Protein AF-A0A955W7I8-F1 (afdb_monomer_lite)

Sequence (109 aa):
MDITTRTALTSALTTHVASIAAVLRSQILNDAGPRAAAEQLHADENVGEDFEVWTDLLSRRAAVLWVLKSVYVRVLEDRGLLSPKRIVGGSSSQLFASLAPDLGETAYL

Structure (mmCIF, N/CA/C/O backbone):
data_AF-A0A955W7I8-F1
#
_entry.id   AF-A0A955W7I8-F1
#
loop_
_atom_site.group_PDB
_atom_site.id
_atom_site.type_symbol
_atom_site.label_atom_id
_atom_site.label_alt_id
_atom_site.label_comp_id
_atom_site.label_asym_id
_atom_site.label_entity_id
_atom_site.label_seq_id
_atom_site.pdbx_PDB_ins_code
_atom_site.Cartn_x
_atom_site.Cartn_y
_atom_site.Cartn_z
_atom_site.occupancy
_atom_site.B_iso_or_equiv
_atom_site.auth_seq_id
_atom_site.auth_comp_id
_atom_site.auth_asym_id
_atom_site.auth_atom_id
_atom_site.pdbx_PDB_model_num
ATOM 1 N N . MET A 1 1 ? -18.984 -13.149 13.763 1.00 72.62 1 MET A N 1
ATOM 2 C CA . MET A 1 1 ? -19.122 -12.686 12.367 1.00 72.62 1 MET A CA 1
ATOM 3 C C . MET A 1 1 ? -19.605 -13.862 11.542 1.00 72.62 1 MET A C 1
ATOM 5 O O . M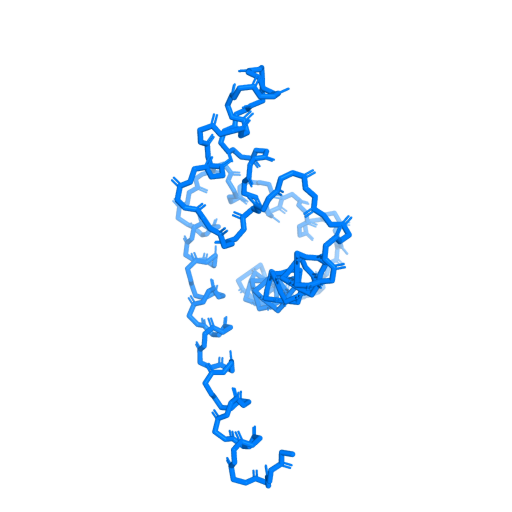ET A 1 1 ? -18.976 -14.912 11.617 1.00 72.62 1 MET A O 1
ATOM 9 N N . ASP A 1 2 ? -20.729 -13.724 10.844 1.00 91.75 2 ASP A N 1
ATOM 10 C CA . ASP A 1 2 ? -21.266 -14.782 9.984 1.00 91.75 2 ASP A CA 1
ATOM 11 C C . ASP A 1 2 ? -20.480 -14.903 8.660 1.00 91.75 2 ASP A C 1
ATOM 13 O O . ASP A 1 2 ? -19.639 -14.060 8.325 1.00 91.75 2 ASP A O 1
ATOM 17 N N . ILE A 1 3 ? -20.736 -15.980 7.914 1.00 93.06 3 ILE A N 1
ATOM 18 C CA . ILE A 1 3 ? -20.002 -16.298 6.686 1.00 93.06 3 ILE A CA 1
ATOM 19 C C . ILE A 1 3 ? -20.252 -15.290 5.562 1.00 93.06 3 ILE A C 1
ATOM 21 O O . ILE A 1 3 ? -19.323 -14.977 4.822 1.00 93.06 3 ILE A O 1
ATOM 25 N N . THR A 1 4 ? -21.464 -14.747 5.468 1.00 93.44 4 THR A N 1
ATOM 26 C CA . THR A 1 4 ? -21.872 -13.788 4.438 1.00 93.44 4 THR A CA 1
ATOM 27 C C . THR A 1 4 ? -21.141 -12.470 4.634 1.00 93.44 4 THR A C 1
ATOM 29 O O . THR A 1 4 ? -20.522 -11.961 3.701 1.00 93.44 4 THR A O 1
ATOM 32 N N . THR A 1 5 ? -21.115 -11.971 5.871 1.00 87.06 5 THR A N 1
ATOM 33 C CA . THR A 1 5 ? -20.370 -10.765 6.247 1.00 87.06 5 THR A CA 1
ATOM 34 C C . THR A 1 5 ? -18.876 -10.934 5.970 1.00 87.06 5 THR A C 1
ATOM 36 O O . THR A 1 5 ? -18.247 -10.058 5.380 1.00 87.06 5 THR A O 1
ATOM 39 N N . ARG A 1 6 ? -18.295 -12.089 6.322 1.00 85.12 6 ARG A N 1
ATOM 40 C CA . ARG A 1 6 ? -16.881 -12.383 6.038 1.00 85.12 6 ARG A CA 1
ATOM 41 C C . ARG A 1 6 ? -16.581 -12.383 4.536 1.00 85.12 6 ARG A C 1
ATOM 43 O O . ARG A 1 6 ? -15.583 -11.798 4.116 1.00 85.12 6 ARG A O 1
ATOM 50 N N . THR A 1 7 ? -17.420 -13.030 3.731 1.00 92.31 7 THR A N 1
ATOM 51 C CA . THR A 1 7 ? -17.255 -13.081 2.270 1.00 92.31 7 THR A CA 1
ATOM 52 C C . THR A 1 7 ? -17.379 -11.691 1.649 1.00 92.31 7 THR A C 1
ATOM 54 O O . THR A 1 7 ? -16.546 -11.311 0.830 1.00 92.31 7 THR A O 1
ATOM 57 N N . ALA A 1 8 ? -18.352 -10.888 2.085 1.00 90.81 8 ALA A N 1
ATOM 58 C CA . ALA A 1 8 ? -18.514 -9.517 1.607 1.00 90.81 8 ALA A CA 1
ATOM 59 C C . ALA A 1 8 ? -17.284 -8.649 1.926 1.00 90.81 8 ALA A C 1
ATOM 61 O O . ALA A 1 8 ? -16.749 -7.983 1.041 1.00 90.81 8 ALA A O 1
ATOM 62 N N . LEU A 1 9 ? -16.786 -8.708 3.167 1.00 85.19 9 LEU A N 1
ATOM 63 C CA . LEU A 1 9 ? -15.607 -7.947 3.591 1.00 85.19 9 LEU A CA 1
ATOM 64 C C . LEU A 1 9 ? -14.341 -8.364 2.840 1.00 85.19 9 LEU A C 1
ATOM 66 O O . LEU A 1 9 ? -13.578 -7.509 2.400 1.00 85.19 9 LEU A O 1
ATOM 70 N N . THR A 1 10 ? -14.118 -9.667 2.669 1.00 88.12 10 THR A N 1
ATOM 71 C CA . THR A 1 10 ? -12.948 -10.167 1.929 1.00 88.12 10 THR A CA 1
ATOM 72 C C . THR A 1 10 ? -13.010 -9.788 0.452 1.00 88.12 10 THR A C 1
ATOM 74 O O . THR A 1 10 ? -12.009 -9.324 -0.084 1.00 88.12 10 THR A O 1
ATOM 77 N N . SER A 1 11 ? -14.184 -9.861 -0.182 1.00 91.56 11 SER A N 1
ATOM 78 C CA . SER A 1 11 ? -14.373 -9.410 -1.567 1.00 91.56 11 SER A CA 1
ATOM 79 C C . SER A 1 11 ? -14.131 -7.904 -1.737 1.00 91.56 11 SER A C 1
ATOM 81 O O . SER A 1 11 ? -13.486 -7.476 -2.700 1.00 91.56 11 SER A O 1
ATOM 83 N N . ALA A 1 12 ? -14.620 -7.084 -0.802 1.00 89.38 12 ALA A N 1
ATOM 84 C CA . ALA A 1 12 ? -14.361 -5.646 -0.807 1.00 89.38 12 ALA A CA 1
ATOM 85 C C . ALA A 1 12 ? -12.860 -5.358 -0.645 1.00 89.38 12 ALA A C 1
ATOM 87 O O . ALA A 1 12 ? -12.291 -4.561 -1.391 1.00 89.38 12 ALA A O 1
ATOM 88 N N . LEU A 1 13 ? -12.189 -6.071 0.266 1.00 88.19 13 LEU A N 1
ATOM 89 C CA . LEU A 1 13 ? -10.752 -5.935 0.489 1.00 88.19 13 LEU A CA 1
ATOM 90 C C . LEU A 1 13 ? -9.936 -6.288 -0.758 1.00 88.19 13 LEU A C 1
ATOM 92 O O . LEU A 1 13 ? -9.028 -5.543 -1.120 1.00 88.19 13 LEU A O 1
ATOM 96 N N . THR A 1 14 ? -10.284 -7.378 -1.449 1.00 93.06 14 THR A N 1
ATOM 97 C CA . THR A 1 14 ? -9.655 -7.760 -2.722 1.00 93.06 14 THR A CA 1
ATOM 98 C C . THR A 1 14 ? -9.766 -6.643 -3.757 1.00 93.06 14 THR A C 1
ATOM 100 O O . THR A 1 14 ? -8.785 -6.334 -4.433 1.00 93.06 14 THR A O 1
ATOM 103 N N . THR A 1 15 ? -10.930 -5.998 -3.844 1.00 93.94 15 THR A N 1
ATOM 104 C CA . THR A 1 15 ? -11.161 -4.881 -4.772 1.00 93.94 15 THR A CA 1
ATOM 105 C C . THR A 1 15 ? -10.273 -3.681 -4.435 1.00 93.94 15 THR A C 1
ATOM 107 O O . THR A 1 15 ? -9.633 -3.116 -5.321 1.00 93.94 15 THR A O 1
ATOM 110 N N . HIS A 1 16 ? -10.163 -3.320 -3.153 1.00 91.81 16 HIS A N 1
ATOM 111 C CA . HIS A 1 16 ? -9.287 -2.230 -2.720 1.00 91.81 16 HIS A CA 1
ATOM 112 C C . HIS A 1 16 ? -7.808 -2.524 -2.980 1.00 91.81 16 HIS A C 1
ATOM 114 O O . HIS A 1 16 ? -7.103 -1.663 -3.500 1.00 91.81 16 HIS A O 1
ATOM 120 N N . VAL A 1 17 ? -7.345 -3.742 -2.683 1.00 95.25 17 VAL A N 1
ATOM 121 C CA . VAL A 1 17 ? -5.964 -4.162 -2.969 1.00 95.25 17 VAL A CA 1
ATOM 122 C C . VAL A 1 17 ? -5.665 -4.053 -4.463 1.00 95.25 17 VAL A C 1
ATOM 124 O O . VAL A 1 17 ? -4.630 -3.503 -4.830 1.00 95.25 17 VAL A O 1
ATOM 127 N N . ALA A 1 18 ? -6.573 -4.518 -5.326 1.00 96.56 18 ALA A N 1
ATOM 128 C CA . ALA A 1 18 ? -6.403 -4.414 -6.774 1.00 96.56 18 ALA A CA 1
ATOM 129 C C . ALA A 1 18 ? -6.321 -2.951 -7.239 1.00 96.56 18 ALA A C 1
ATOM 131 O O . ALA A 1 18 ? -5.446 -2.605 -8.030 1.00 96.56 18 ALA A O 1
ATOM 132 N N . SER A 1 19 ? -7.182 -2.079 -6.705 1.00 96.62 19 SER A N 1
ATOM 133 C CA . SER A 1 19 ? -7.162 -0.648 -7.023 1.00 96.62 19 SER A CA 1
ATOM 134 C C . SER A 1 19 ? -5.859 0.027 -6.589 1.00 96.62 19 SER A C 1
ATOM 136 O O . SER A 1 19 ? -5.292 0.797 -7.358 1.00 96.62 19 SER A O 1
ATOM 138 N N . ILE A 1 20 ? -5.372 -0.253 -5.376 1.00 95.94 20 ILE A N 1
ATOM 139 C CA . ILE A 1 20 ? -4.113 0.313 -4.869 1.00 95.94 20 ILE A CA 1
ATOM 140 C C . ILE A 1 20 ? -2.940 -0.190 -5.712 1.00 95.94 20 ILE A C 1
ATOM 142 O O . ILE A 1 20 ? -2.100 0.604 -6.124 1.00 95.94 20 ILE A O 1
ATOM 146 N N . ALA A 1 21 ? -2.905 -1.488 -6.028 1.00 97.69 21 ALA A N 1
ATOM 147 C CA . ALA A 1 21 ? -1.859 -2.069 -6.863 1.00 97.69 21 ALA A CA 1
ATOM 148 C C . ALA A 1 21 ? -1.813 -1.420 -8.255 1.00 97.69 21 ALA A C 1
ATOM 150 O O . ALA A 1 21 ? -0.730 -1.118 -8.747 1.00 97.69 21 ALA A O 1
ATOM 151 N N . ALA A 1 22 ? -2.970 -1.157 -8.869 1.00 97.44 22 ALA A N 1
ATOM 152 C CA . ALA A 1 22 ? -3.041 -0.479 -10.162 1.00 97.44 22 ALA A CA 1
ATOM 153 C C . ALA A 1 22 ? -2.480 0.953 -10.101 1.00 97.44 22 ALA A C 1
ATOM 155 O O . ALA A 1 22 ? -1.728 1.353 -10.989 1.00 97.44 22 ALA A O 1
ATOM 156 N N . VAL A 1 23 ? -2.795 1.704 -9.039 1.00 96.75 23 VAL A N 1
ATOM 157 C CA . VAL A 1 23 ? -2.255 3.057 -8.823 1.00 96.75 23 VAL A CA 1
ATOM 158 C C . VAL A 1 23 ? -0.739 3.017 -8.637 1.00 96.75 23 VAL A C 1
ATOM 160 O O . VAL A 1 23 ? -0.030 3.740 -9.334 1.00 96.75 23 VAL A O 1
ATOM 163 N N . LEU A 1 24 ? -0.236 2.142 -7.761 1.00 95.50 24 LEU A N 1
ATOM 164 C CA . LEU A 1 24 ? 1.201 1.995 -7.509 1.00 95.50 24 LEU A CA 1
ATOM 165 C C . LEU A 1 24 ? 1.956 1.609 -8.783 1.00 95.50 24 LEU A C 1
ATOM 167 O O . LEU A 1 24 ? 2.962 2.228 -9.118 1.00 95.50 24 LEU A O 1
ATOM 171 N N . ARG A 1 25 ? 1.432 0.636 -9.537 1.00 96.94 25 ARG A N 1
ATOM 172 C CA . ARG A 1 25 ? 2.018 0.219 -10.812 1.00 96.94 25 ARG A CA 1
ATOM 173 C C . ARG A 1 25 ? 2.080 1.382 -11.796 1.00 96.94 25 ARG A C 1
ATOM 175 O O . ARG A 1 25 ? 3.106 1.589 -12.433 1.00 96.94 25 ARG A O 1
ATOM 182 N N . SER A 1 26 ? 0.995 2.144 -11.912 1.00 96.19 26 SER A N 1
ATOM 183 C CA . SER A 1 26 ? 0.942 3.319 -12.781 1.00 96.19 26 SER A CA 1
ATOM 184 C C . SER A 1 26 ? 1.985 4.367 -12.387 1.00 96.19 26 SER A C 1
ATOM 186 O O . SER A 1 26 ? 2.663 4.893 -13.261 1.00 96.19 26 SER A O 1
ATOM 188 N N . GLN A 1 27 ? 2.149 4.654 -11.094 1.00 94.19 27 GLN A N 1
ATOM 189 C CA . GLN A 1 27 ? 3.162 5.599 -10.611 1.00 94.19 27 GLN A CA 1
ATOM 190 C C . GLN A 1 27 ? 4.580 5.114 -10.931 1.00 94.19 27 GLN A C 1
ATOM 192 O O . GLN A 1 27 ? 5.371 5.862 -11.493 1.00 94.19 27 GLN A O 1
ATOM 197 N N . ILE A 1 28 ? 4.883 3.839 -10.666 1.00 95.00 28 ILE A N 1
ATOM 198 C CA . ILE A 1 28 ? 6.201 3.262 -10.967 1.00 95.00 28 ILE A CA 1
ATOM 199 C C . ILE A 1 28 ? 6.515 3.333 -12.464 1.00 95.00 28 ILE A C 1
ATOM 201 O O . ILE A 1 28 ? 7.641 3.635 -12.835 1.00 95.00 28 ILE A O 1
ATOM 205 N N . LEU A 1 29 ? 5.545 3.051 -13.336 1.00 94.38 29 LEU A N 1
ATOM 206 C CA . LEU A 1 29 ? 5.797 3.001 -14.777 1.00 94.38 29 LEU A CA 1
ATOM 207 C C . LEU A 1 29 ? 5.880 4.384 -15.432 1.00 94.38 29 LEU A C 1
ATOM 209 O O . LEU A 1 29 ? 6.604 4.525 -16.423 1.00 94.38 29 LEU A O 1
ATOM 213 N N . ASN A 1 30 ? 5.149 5.370 -14.906 1.00 93.38 30 ASN A N 1
ATOM 214 C CA . ASN A 1 30 ? 5.002 6.686 -15.529 1.00 93.38 30 ASN A CA 1
ATOM 215 C C . ASN A 1 30 ? 5.913 7.765 -14.920 1.00 93.3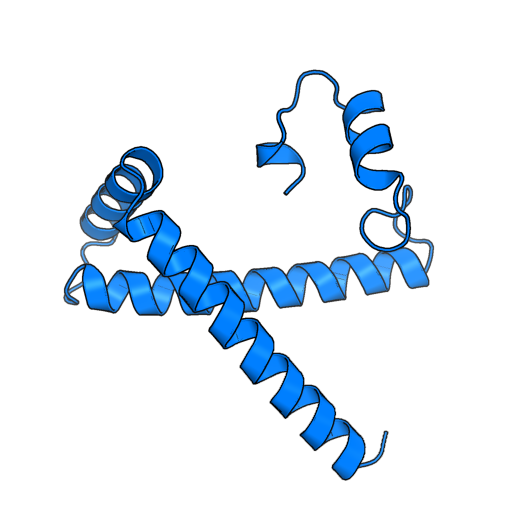8 30 ASN A C 1
ATOM 217 O O . ASN A 1 30 ? 6.248 8.721 -15.620 1.00 93.38 30 ASN A O 1
ATOM 221 N N . ASP A 1 31 ? 6.354 7.611 -13.668 1.00 92.69 31 ASP A N 1
ATOM 222 C CA . ASP A 1 31 ? 7.177 8.613 -12.986 1.00 92.69 31 ASP A CA 1
ATOM 223 C C . ASP A 1 31 ? 8.665 8.238 -13.034 1.00 92.69 31 ASP A C 1
ATOM 225 O O . ASP A 1 31 ? 9.076 7.171 -12.576 1.00 92.69 31 ASP A O 1
ATOM 229 N N . ALA A 1 32 ? 9.508 9.146 -13.538 1.00 84.62 32 ALA A N 1
ATOM 230 C CA . ALA A 1 32 ? 10.923 8.864 -13.808 1.00 84.62 32 ALA A CA 1
ATOM 231 C C . ALA A 1 32 ? 11.733 8.430 -12.567 1.00 84.62 32 ALA A C 1
ATOM 233 O O . ALA A 1 32 ? 12.596 7.562 -12.669 1.00 84.62 32 ALA A O 1
ATOM 234 N N . GLY A 1 33 ? 11.454 9.013 -11.396 1.00 92.81 33 GLY A N 1
ATOM 235 C CA . GLY A 1 33 ? 12.149 8.679 -10.146 1.00 92.81 33 GLY A CA 1
ATOM 236 C C . GLY A 1 33 ? 11.827 7.263 -9.648 1.00 92.81 33 GLY A C 1
ATOM 237 O O . GLY A 1 33 ? 12.735 6.432 -9.567 1.00 92.81 33 GLY A O 1
ATOM 238 N N . PRO A 1 34 ? 10.550 6.960 -9.345 1.00 92.00 34 PRO A N 1
ATOM 239 C CA . PRO A 1 34 ? 10.109 5.615 -8.976 1.00 92.00 34 PRO A CA 1
ATOM 240 C C . PRO A 1 34 ? 10.492 4.544 -9.999 1.00 92.00 34 PRO A C 1
ATOM 242 O O . PRO A 1 34 ? 10.902 3.454 -9.601 1.00 92.00 34 PRO A O 1
ATOM 245 N N . ARG A 1 35 ? 10.422 4.861 -11.298 1.00 94.25 35 ARG A N 1
ATOM 246 C CA . ARG A 1 35 ? 10.820 3.938 -12.362 1.00 94.25 35 ARG A CA 1
ATOM 247 C C . ARG A 1 35 ? 12.286 3.540 -12.266 1.00 94.25 35 ARG A C 1
ATOM 249 O O . ARG A 1 35 ? 12.582 2.353 -12.226 1.00 94.25 35 ARG A O 1
ATOM 256 N N . ALA A 1 36 ? 13.189 4.516 -12.189 1.00 94.62 36 ALA A N 1
ATOM 257 C CA . ALA A 1 36 ? 14.623 4.250 -12.124 1.00 94.62 36 ALA A CA 1
ATOM 258 C C . ALA A 1 36 ? 14.997 3.430 -10.876 1.00 94.62 36 ALA A C 1
ATOM 260 O O . ALA A 1 36 ? 15.797 2.501 -10.956 1.00 94.62 36 ALA A O 1
ATOM 261 N N . ALA A 1 37 ? 14.379 3.732 -9.728 1.00 94.31 37 ALA A N 1
ATOM 262 C CA . ALA A 1 37 ? 14.577 2.955 -8.505 1.00 94.31 37 ALA A CA 1
ATOM 263 C C . ALA A 1 37 ? 14.077 1.506 -8.648 1.00 94.31 37 ALA A C 1
ATOM 265 O O . ALA A 1 37 ? 14.731 0.578 -8.176 1.00 94.31 37 ALA A O 1
ATOM 266 N N . ALA A 1 38 ? 12.938 1.308 -9.314 1.00 94.06 38 ALA A N 1
ATOM 267 C CA . ALA A 1 38 ? 12.382 -0.012 -9.574 1.00 94.06 38 ALA A CA 1
ATOM 268 C C . ALA A 1 38 ? 13.234 -0.815 -10.572 1.00 94.06 38 ALA A C 1
ATOM 270 O O . ALA A 1 38 ? 13.455 -2.000 -10.347 1.00 94.06 38 ALA A O 1
ATOM 271 N N . GLU A 1 39 ? 13.733 -0.191 -11.643 1.00 95.25 39 GLU A N 1
ATOM 272 C CA . GLU A 1 39 ? 14.623 -0.829 -12.627 1.00 95.25 39 GLU A CA 1
ATOM 273 C C . GLU A 1 39 ? 15.948 -1.257 -11.982 1.00 95.25 39 GLU A C 1
ATOM 275 O O . GLU A 1 39 ? 16.411 -2.374 -12.213 1.00 95.25 39 GLU A O 1
ATOM 280 N N . GLN A 1 40 ? 16.521 -0.418 -11.111 1.00 95.38 40 GLN A N 1
ATOM 281 C CA . GLN A 1 40 ? 17.711 -0.786 -10.343 1.00 95.38 40 GLN A CA 1
ATOM 282 C C . GLN A 1 40 ? 17.433 -1.971 -9.414 1.00 95.38 40 GLN A C 1
ATOM 284 O O . GLN A 1 40 ? 18.194 -2.933 -9.408 1.00 95.38 40 GLN A O 1
ATOM 289 N N . LEU A 1 41 ? 16.327 -1.934 -8.665 1.00 95.19 41 LEU A N 1
ATOM 290 C CA . LEU A 1 41 ? 15.962 -3.027 -7.766 1.00 95.19 41 LEU A CA 1
ATOM 291 C C . LEU A 1 41 ? 15.717 -4.339 -8.528 1.00 95.19 41 LEU A C 1
ATOM 293 O O . LEU A 1 41 ? 16.156 -5.391 -8.080 1.00 95.19 41 LEU A O 1
ATOM 297 N N . HIS A 1 42 ? 15.055 -4.287 -9.686 1.00 96.12 42 HIS A N 1
ATOM 298 C CA . HIS A 1 42 ? 14.836 -5.454 -10.548 1.00 96.12 42 HIS A CA 1
ATOM 299 C C . HIS A 1 42 ? 16.158 -6.072 -11.019 1.00 96.12 42 HIS A C 1
ATOM 301 O O . HIS A 1 42 ? 16.323 -7.292 -10.950 1.00 96.12 42 HIS A O 1
ATOM 307 N N . ALA A 1 43 ? 17.117 -5.233 -11.426 1.00 94.62 43 ALA A N 1
ATOM 308 C CA . ALA A 1 43 ? 18.458 -5.675 -11.792 1.00 94.62 43 ALA A CA 1
ATOM 309 C C . ALA A 1 43 ? 19.212 -6.287 -10.596 1.00 94.62 43 ALA A C 1
ATOM 311 O O . ALA A 1 43 ? 19.850 -7.330 -10.748 1.00 94.62 43 ALA A O 1
ATOM 312 N N . ASP A 1 44 ? 19.103 -5.680 -9.411 1.00 95.50 44 ASP A N 1
ATOM 313 C CA . ASP A 1 44 ? 19.748 -6.152 -8.180 1.00 95.50 44 ASP A CA 1
ATOM 314 C C . ASP A 1 44 ? 19.177 -7.497 -7.703 1.00 95.50 44 ASP A C 1
ATOM 316 O O . ASP A 1 44 ? 19.922 -8.366 -7.245 1.00 95.50 44 ASP A O 1
ATOM 320 N N . GLU A 1 45 ? 17.860 -7.696 -7.823 1.00 92.44 45 GLU A N 1
ATOM 321 C CA . GLU A 1 45 ? 17.204 -8.963 -7.482 1.00 92.44 45 GLU A CA 1
ATOM 322 C C . GLU A 1 45 ? 17.538 -10.085 -8.482 1.00 92.44 45 GLU A C 1
ATOM 324 O O . GLU A 1 45 ? 17.364 -11.261 -8.152 1.00 92.44 45 GLU A O 1
ATOM 329 N N . ASN A 1 46 ? 18.047 -9.740 -9.676 1.00 89.06 46 ASN A N 1
ATOM 330 C CA . ASN A 1 46 ? 18.441 -10.663 -10.747 1.00 89.06 46 ASN A CA 1
ATOM 331 C C . ASN A 1 46 ? 17.378 -11.745 -11.013 1.00 89.06 46 ASN A C 1
ATOM 333 O O . ASN A 1 46 ? 17.660 -12.947 -11.092 1.00 89.06 46 ASN A O 1
ATOM 337 N N . VAL A 1 47 ? 16.126 -11.305 -11.088 1.00 85.62 47 VAL A N 1
ATOM 338 C CA . VAL A 1 47 ? 14.977 -12.175 -11.327 1.00 85.62 47 VAL A CA 1
ATOM 339 C C . VAL A 1 47 ? 14.861 -12.519 -12.811 1.00 85.62 47 VAL A C 1
ATOM 341 O O . VAL A 1 47 ? 15.210 -11.725 -13.682 1.00 85.62 47 VAL A O 1
ATOM 344 N N . GLY A 1 48 ? 14.366 -13.720 -13.114 1.00 90.00 48 GLY A N 1
ATOM 345 C CA . GLY A 1 48 ? 14.179 -14.172 -14.496 1.00 90.00 48 GLY A CA 1
ATOM 346 C C . GLY A 1 48 ? 12.933 -13.597 -15.178 1.00 90.00 48 GLY A C 1
ATOM 347 O O . GLY A 1 48 ? 12.749 -13.816 -16.372 1.00 90.00 48 GLY A O 1
ATOM 348 N N . GLU A 1 49 ? 12.056 -12.918 -14.434 1.00 94.00 49 GLU A N 1
ATOM 349 C C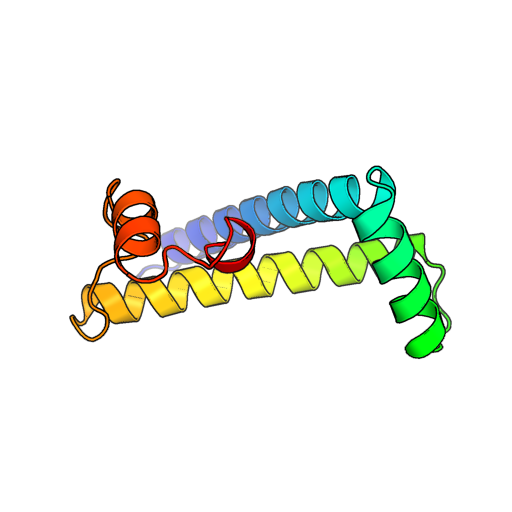A . GLU A 1 49 ? 10.861 -12.283 -14.984 1.00 94.00 49 GLU A CA 1
ATOM 350 C C . GLU A 1 49 ? 11.153 -10.918 -15.617 1.00 94.00 49 GLU A C 1
ATOM 352 O O . GLU A 1 49 ? 11.962 -10.136 -15.115 1.00 94.00 49 GLU A O 1
ATOM 357 N N . ASP A 1 50 ? 10.405 -10.589 -16.672 1.00 95.00 50 ASP A N 1
ATOM 358 C CA . ASP A 1 50 ? 10.434 -9.265 -17.291 1.00 95.00 50 ASP A CA 1
ATOM 359 C C . ASP A 1 50 ? 10.007 -8.169 -16.306 1.00 95.00 50 ASP A C 1
ATOM 361 O O . ASP A 1 50 ? 9.096 -8.355 -15.489 1.00 95.00 50 ASP A O 1
ATOM 365 N N . PHE A 1 51 ? 10.602 -6.983 -16.457 1.00 94.44 51 PHE A N 1
ATOM 366 C CA . PHE A 1 51 ? 10.369 -5.832 -15.583 1.00 94.44 51 PHE A CA 1
ATOM 367 C C . PHE A 1 51 ? 8.878 -5.509 -15.389 1.00 94.44 51 PHE A C 1
ATOM 369 O O . PHE A 1 51 ? 8.438 -5.250 -14.270 1.00 94.44 51 PHE A O 1
ATOM 376 N N . GLU A 1 52 ? 8.056 -5.570 -16.441 1.00 93.50 52 GLU A N 1
ATOM 377 C CA . GLU A 1 52 ? 6.623 -5.259 -16.330 1.00 93.50 52 GLU A CA 1
ATOM 378 C C . GLU A 1 52 ? 5.839 -6.286 -15.504 1.00 93.50 52 GLU A C 1
ATOM 380 O O . GLU A 1 52 ? 4.920 -5.915 -14.766 1.00 93.50 52 GLU A O 1
ATOM 385 N N . VAL A 1 53 ? 6.194 -7.569 -15.618 1.00 95.00 53 VAL A N 1
ATOM 386 C CA . VAL A 1 53 ? 5.573 -8.668 -14.863 1.00 95.00 53 VAL A CA 1
ATOM 387 C C . VAL A 1 53 ? 6.006 -8.594 -13.404 1.00 95.00 53 VAL A C 1
ATOM 389 O O . VAL A 1 53 ? 5.171 -8.668 -12.498 1.00 95.00 53 VAL A O 1
ATOM 392 N N . TRP A 1 54 ? 7.298 -8.369 -13.175 1.00 96.44 54 TRP A N 1
ATOM 393 C CA . TRP A 1 54 ? 7.847 -8.149 -11.845 1.00 96.44 54 TRP A CA 1
ATOM 394 C C . TRP A 1 54 ? 7.205 -6.934 -11.160 1.00 96.44 54 TRP A C 1
ATOM 396 O O . TRP A 1 54 ? 6.765 -7.031 -10.013 1.00 96.44 54 TRP A O 1
ATOM 406 N N . THR A 1 55 ? 7.028 -5.823 -11.880 1.00 96.44 55 THR A N 1
ATOM 407 C CA . THR A 1 55 ? 6.399 -4.605 -11.343 1.00 96.44 55 THR A CA 1
ATOM 408 C C . THR A 1 55 ? 4.929 -4.830 -10.977 1.00 96.44 55 THR A C 1
ATOM 410 O O . THR A 1 55 ? 4.446 -4.281 -9.982 1.00 96.44 55 THR A O 1
ATOM 413 N N . ASP A 1 56 ? 4.198 -5.665 -11.726 1.00 96.06 56 ASP A N 1
ATOM 414 C CA . ASP A 1 56 ? 2.837 -6.067 -11.349 1.00 96.06 56 ASP A CA 1
ATOM 415 C C . ASP A 1 56 ? 2.814 -6.791 -10.000 1.00 96.06 56 ASP A C 1
ATOM 417 O O . ASP A 1 56 ? 2.026 -6.461 -9.107 1.00 96.06 56 ASP A O 1
ATOM 421 N N . LEU A 1 57 ? 3.711 -7.764 -9.835 1.00 95.19 57 LEU A N 1
ATOM 422 C CA . LEU A 1 57 ? 3.812 -8.558 -8.619 1.00 95.19 57 LEU A CA 1
ATOM 423 C C . LEU A 1 57 ? 4.246 -7.703 -7.424 1.00 95.19 57 LEU A C 1
ATOM 425 O O . LEU A 1 57 ? 3.653 -7.812 -6.345 1.00 95.19 57 LEU A O 1
ATOM 429 N N . LEU A 1 58 ? 5.231 -6.826 -7.625 1.00 95.44 58 LEU A N 1
ATOM 430 C CA . LEU A 1 58 ? 5.687 -5.853 -6.636 1.00 95.44 58 LEU A CA 1
ATOM 431 C C . LEU A 1 58 ? 4.525 -4.976 -6.162 1.00 95.44 58 LEU A C 1
ATOM 433 O O . LEU A 1 58 ? 4.277 -4.872 -4.960 1.00 95.44 58 LEU A O 1
ATOM 437 N N . SER A 1 59 ? 3.760 -4.412 -7.098 1.00 97.25 59 SER A N 1
ATOM 438 C CA . SER A 1 59 ? 2.645 -3.509 -6.794 1.00 97.25 59 SER A CA 1
ATOM 439 C C . SER A 1 59 ? 1.536 -4.205 -6.001 1.00 97.25 59 SER A C 1
ATOM 441 O O . SER A 1 59 ? 1.006 -3.644 -5.042 1.00 97.25 59 SER A O 1
ATOM 443 N N . ARG A 1 60 ? 1.214 -5.463 -6.336 1.00 96.31 60 ARG A N 1
ATOM 444 C CA . ARG A 1 60 ? 0.242 -6.272 -5.577 1.00 96.31 60 ARG A CA 1
ATOM 445 C C . ARG A 1 60 ? 0.723 -6.567 -4.158 1.00 96.31 60 ARG A C 1
ATOM 447 O O . ARG A 1 60 ? -0.055 -6.439 -3.214 1.00 96.31 60 ARG A O 1
ATOM 454 N N . ARG A 1 61 ? 1.995 -6.943 -3.989 1.00 95.25 61 ARG A N 1
ATOM 455 C CA . ARG A 1 61 ? 2.595 -7.197 -2.667 1.00 95.25 61 ARG A CA 1
ATOM 456 C C . ARG A 1 61 ? 2.598 -5.930 -1.813 1.00 95.25 61 ARG A C 1
ATOM 458 O O . ARG A 1 61 ? 2.177 -5.979 -0.658 1.00 95.25 61 ARG A O 1
ATOM 465 N N . ALA A 1 62 ? 2.998 -4.800 -2.392 1.00 95.25 62 ALA A N 1
ATOM 466 C CA . ALA A 1 62 ? 2.981 -3.501 -1.730 1.00 95.25 62 ALA A CA 1
ATOM 467 C C . ALA A 1 62 ? 1.560 -3.099 -1.304 1.00 95.25 62 ALA A C 1
ATOM 469 O O . ALA A 1 62 ? 1.357 -2.712 -0.155 1.00 95.25 62 ALA A O 1
ATOM 470 N N . ALA A 1 63 ? 0.561 -3.280 -2.174 1.00 96.00 63 ALA A N 1
ATOM 471 C CA . ALA A 1 63 ? -0.837 -2.995 -1.858 1.00 96.00 63 ALA A CA 1
ATOM 472 C C . ALA A 1 63 ? -1.370 -3.846 -0.691 1.00 96.00 63 ALA A C 1
ATOM 474 O O . ALA A 1 63 ? -2.030 -3.323 0.209 1.00 96.00 63 ALA A O 1
ATOM 475 N N . VAL A 1 64 ? -1.055 -5.146 -0.662 1.00 94.50 64 VAL A N 1
ATOM 476 C CA . VAL A 1 64 ? -1.415 -6.024 0.465 1.00 94.50 64 VAL A CA 1
ATOM 477 C C . VAL A 1 64 ? -0.739 -5.559 1.753 1.00 94.50 64 VAL A C 1
ATOM 479 O O . VAL A 1 64 ? -1.402 -5.428 2.782 1.00 94.50 64 VAL A O 1
ATOM 482 N N . LEU A 1 65 ? 0.566 -5.281 1.710 1.00 93.69 65 LEU A N 1
ATOM 483 C CA . LEU A 1 65 ? 1.316 -4.814 2.877 1.00 93.69 65 LEU A CA 1
ATOM 484 C C . LEU A 1 65 ? 0.776 -3.489 3.414 1.00 93.69 65 LEU A C 1
ATOM 486 O O . LEU A 1 65 ? 0.671 -3.328 4.628 1.00 93.69 65 LEU A O 1
ATOM 490 N N . TRP A 1 66 ? 0.405 -2.569 2.527 1.00 91.62 66 TRP A N 1
ATOM 491 C CA . TRP A 1 66 ? -0.206 -1.299 2.892 1.00 91.62 66 TRP A CA 1
ATOM 492 C C . TRP A 1 66 ? -1.495 -1.508 3.688 1.00 91.62 66 TRP A C 1
ATOM 494 O O . TRP A 1 66 ? -1.611 -1.040 4.819 1.00 91.62 66 TRP A O 1
ATOM 504 N N . VAL A 1 67 ? -2.415 -2.315 3.154 1.00 89.56 67 VAL A N 1
ATOM 505 C CA . VAL A 1 67 ? -3.680 -2.656 3.817 1.00 89.56 67 VAL A CA 1
ATOM 506 C C . VAL A 1 67 ? -3.448 -3.317 5.178 1.00 89.56 67 VAL A C 1
ATOM 508 O O . VAL A 1 67 ? -4.078 -2.934 6.166 1.00 89.56 67 VAL A O 1
ATOM 511 N N . LEU A 1 68 ? -2.529 -4.284 5.263 1.00 89.88 68 LEU A N 1
ATOM 512 C CA . LEU A 1 68 ? -2.211 -4.961 6.524 1.00 89.88 68 LEU A CA 1
ATOM 513 C C . LEU A 1 68 ? -1.639 -3.992 7.564 1.00 89.88 68 LEU A C 1
ATOM 515 O O . LEU A 1 68 ? -2.040 -4.043 8.729 1.00 89.88 68 LEU A O 1
ATOM 519 N N . LYS A 1 69 ? -0.752 -3.078 7.153 1.00 90.50 69 LYS A N 1
ATOM 520 C CA . LYS A 1 69 ? -0.228 -2.022 8.029 1.00 90.50 69 LYS A CA 1
ATOM 521 C C . LYS A 1 69 ? -1.341 -1.093 8.507 1.00 90.50 69 LYS A C 1
ATOM 523 O O . LYS A 1 69 ? -1.389 -0.796 9.698 1.00 90.50 69 LYS A O 1
ATOM 528 N N . SER A 1 70 ? -2.265 -0.684 7.635 1.00 87.88 70 SER A N 1
ATOM 529 C CA . SER A 1 70 ? -3.401 0.159 8.028 1.00 87.88 70 SER A CA 1
ATOM 530 C C . SER A 1 70 ? -4.291 -0.528 9.066 1.00 87.88 70 SER A C 1
ATOM 532 O O . SER A 1 70 ? -4.641 0.083 10.074 1.00 87.88 70 SER A O 1
ATOM 534 N N . VAL A 1 71 ? -4.615 -1.813 8.868 1.00 86.75 71 VAL A N 1
ATOM 535 C CA . VAL A 1 71 ? -5.395 -2.598 9.842 1.00 86.75 71 VAL A CA 1
ATOM 536 C C . VAL A 1 71 ? -4.647 -2.710 11.170 1.00 86.75 71 VAL A C 1
ATOM 538 O O . VAL A 1 71 ? -5.244 -2.497 12.223 1.00 86.75 71 VAL A O 1
ATOM 541 N N . TYR A 1 72 ? -3.344 -2.995 11.134 1.00 87.44 72 TYR A N 1
ATOM 542 C CA . TYR A 1 72 ? -2.515 -3.079 12.334 1.00 87.44 72 TYR A CA 1
ATOM 543 C C . TYR A 1 72 ? -2.508 -1.764 13.124 1.00 87.44 72 TYR A C 1
ATOM 545 O O . TYR A 1 72 ? -2.825 -1.760 14.313 1.00 87.44 72 TYR A O 1
ATOM 553 N N . VAL A 1 73 ? -2.229 -0.638 12.460 1.00 87.81 73 VAL A N 1
ATOM 554 C CA . VAL A 1 73 ? -2.257 0.701 13.073 1.00 87.81 73 VAL A CA 1
ATOM 555 C C . VAL A 1 73 ? -3.632 0.993 13.670 1.00 87.81 73 VAL A C 1
ATOM 557 O O . VAL A 1 73 ? -3.718 1.451 14.808 1.00 87.81 73 VAL A O 1
ATOM 560 N N . ARG A 1 74 ? -4.713 0.654 12.960 1.00 85.06 74 ARG A N 1
ATOM 561 C CA . ARG A 1 74 ? -6.079 0.851 13.454 1.00 85.06 74 ARG A CA 1
ATOM 562 C C . ARG A 1 74 ? -6.361 0.055 14.727 1.00 85.06 74 ARG A C 1
ATOM 564 O O . ARG A 1 74 ? -6.948 0.594 15.661 1.00 85.06 74 ARG A O 1
ATOM 571 N N . VAL A 1 75 ? -5.903 -1.196 14.798 1.00 84.25 75 VAL A N 1
ATOM 572 C CA . VAL A 1 75 ? -6.022 -2.013 16.015 1.00 84.25 75 VAL A CA 1
ATOM 573 C C . VAL A 1 75 ? -5.277 -1.369 17.183 1.00 84.25 75 VAL A C 1
ATOM 575 O O . VAL A 1 75 ? -5.806 -1.345 18.293 1.00 84.25 75 VAL A O 1
ATOM 578 N N . LEU A 1 76 ? -4.078 -0.822 16.956 1.00 85.44 76 LEU A N 1
ATOM 579 C CA . LEU A 1 76 ? -3.338 -0.124 18.010 1.00 85.44 76 LEU A CA 1
ATOM 580 C C . LEU A 1 76 ? -4.085 1.120 18.508 1.00 85.44 76 LEU A C 1
ATOM 582 O O . LEU A 1 76 ? -4.161 1.339 19.716 1.00 85.44 76 LEU A O 1
ATOM 586 N N . GLU A 1 77 ? -4.674 1.904 17.604 1.00 86.50 77 GLU A N 1
ATOM 587 C CA . GLU A 1 77 ? -5.499 3.064 17.966 1.00 86.50 77 GLU A CA 1
ATOM 588 C C . GLU A 1 77 ? -6.735 2.672 18.779 1.00 86.50 77 GLU A C 1
ATOM 590 O O . GLU A 1 77 ? -7.040 3.312 19.784 1.00 86.50 77 GLU A O 1
ATOM 595 N N . ASP A 1 78 ? -7.446 1.620 18.363 1.00 80.62 78 ASP A N 1
ATOM 596 C CA . ASP A 1 78 ? -8.657 1.139 19.041 1.00 80.62 78 ASP A CA 1
ATOM 597 C C . ASP A 1 78 ? -8.373 0.576 20.428 1.00 80.62 78 ASP A C 1
ATOM 599 O O . ASP A 1 78 ? -9.217 0.639 21.321 1.00 80.62 78 ASP A O 1
ATOM 603 N N . ARG A 1 79 ? -7.164 0.055 20.628 1.00 84.25 79 ARG A N 1
ATOM 604 C CA . ARG A 1 79 ? -6.687 -0.426 21.925 1.00 84.25 79 ARG A CA 1
ATOM 605 C C . ARG A 1 79 ? -6.075 0.682 22.785 1.00 84.25 79 ARG A C 1
ATOM 607 O O . ARG A 1 79 ? -5.656 0.392 23.900 1.00 84.25 79 ARG A O 1
ATOM 614 N N . GLY A 1 80 ? -5.995 1.919 22.287 1.00 84.00 80 GLY A N 1
ATOM 615 C CA . GLY A 1 80 ? -5.337 3.029 22.983 1.00 84.00 80 GLY A CA 1
ATOM 616 C C . GLY A 1 80 ? -3.820 2.859 23.129 1.00 84.00 80 GLY A C 1
ATOM 617 O O . GLY A 1 80 ? -3.210 3.530 23.955 1.00 84.00 80 GLY A O 1
ATOM 618 N N . LEU A 1 81 ? -3.211 1.962 22.345 1.00 83.06 81 LEU A N 1
ATOM 619 C CA . LEU A 1 81 ? -1.775 1.656 22.371 1.00 83.06 81 LEU A CA 1
ATOM 620 C C . LEU A 1 81 ? -0.956 2.592 21.477 1.00 83.06 81 LEU A C 1
ATOM 622 O O . LEU A 1 81 ? 0.267 2.633 21.587 1.00 83.06 81 LEU A O 1
ATOM 626 N N . LEU A 1 82 ? -1.620 3.323 20.580 1.00 82.50 82 LEU A N 1
ATOM 627 C CA . LEU A 1 82 ? -0.999 4.314 19.715 1.00 82.50 82 LEU A CA 1
ATOM 628 C C . LEU A 1 82 ? -1.661 5.673 19.932 1.00 82.50 82 LEU A C 1
ATOM 630 O O . LEU A 1 82 ? -2.856 5.845 19.688 1.00 82.50 82 LEU A O 1
ATOM 634 N N . SER A 1 83 ? -0.850 6.636 20.366 1.00 79.12 83 SER A N 1
ATOM 635 C CA . SER A 1 83 ? -1.192 8.050 20.396 1.00 79.12 83 SER A CA 1
ATOM 636 C C . SER A 1 83 ? -0.020 8.845 19.814 1.00 79.12 83 SER A C 1
ATOM 638 O O . SER A 1 83 ? 1.127 8.580 20.177 1.00 79.12 83 SER A O 1
ATOM 640 N N . PRO A 1 84 ? -0.276 9.795 18.911 1.00 78.31 84 PRO A N 1
ATOM 641 C CA . PRO A 1 84 ? -1.603 10.186 18.446 1.00 78.31 84 PRO A CA 1
ATOM 642 C C . PRO A 1 84 ? -2.217 9.238 17.411 1.00 78.31 84 PRO A C 1
ATOM 644 O O . PRO A 1 84 ? -1.511 8.474 16.751 1.00 78.31 84 PRO A O 1
ATOM 647 N N . LYS A 1 85 ? -3.545 9.316 17.248 1.00 78.50 85 LYS A N 1
ATOM 648 C CA . LYS A 1 85 ? -4.260 8.592 16.187 1.00 78.50 85 LYS A CA 1
ATOM 649 C C . LYS A 1 85 ? -3.802 9.105 14.820 1.00 78.50 85 LYS A C 1
ATOM 651 O O . LYS A 1 85 ? -3.768 10.310 14.586 1.00 78.50 85 LYS A O 1
ATOM 656 N N . ARG A 1 86 ? -3.444 8.182 13.932 1.00 76.81 86 ARG A N 1
ATOM 657 C CA . ARG A 1 86 ? -2.952 8.437 12.575 1.00 76.81 86 ARG A CA 1
ATOM 658 C C . ARG A 1 86 ? -4.051 8.296 11.522 1.00 76.81 86 ARG A C 1
ATOM 660 O O . ARG A 1 86 ? -4.073 9.069 10.572 1.00 76.81 86 ARG A O 1
ATOM 667 N N . ILE A 1 87 ? -4.958 7.338 11.694 1.00 78.12 87 ILE A N 1
ATOM 668 C CA . ILE A 1 87 ? -6.011 6.995 10.731 1.00 78.12 87 ILE A CA 1
ATOM 669 C C . ILE A 1 87 ? -7.348 7.604 11.159 1.00 78.12 87 ILE A C 1
ATOM 671 O O . ILE A 1 87 ? -8.012 8.269 10.365 1.00 78.12 87 ILE A O 1
ATOM 675 N N . VAL A 1 88 ? -7.755 7.419 12.421 1.00 68.38 88 VAL A N 1
ATOM 676 C CA . VAL A 1 88 ? -8.999 8.014 12.939 1.00 68.38 88 VAL A CA 1
ATOM 677 C C . VAL A 1 88 ? -8.749 9.422 13.461 1.00 68.38 88 VAL A C 1
ATOM 679 O O . VAL A 1 88 ? -8.565 9.644 14.656 1.00 68.38 88 VAL A O 1
ATOM 682 N N . GLY A 1 89 ? -8.756 10.380 12.535 1.00 61.66 89 GLY A N 1
ATOM 683 C CA . GLY A 1 89 ? -8.806 11.810 12.837 1.00 61.66 89 GLY A CA 1
ATOM 684 C C . GLY A 1 89 ? -8.110 12.668 11.785 1.00 61.66 89 GLY A C 1
ATOM 685 O O . GLY A 1 89 ? -6.928 12.482 11.519 1.00 61.66 89 GLY A O 1
ATOM 686 N N . GLY A 1 90 ? -8.831 13.654 11.238 1.00 59.50 90 GLY A N 1
ATOM 687 C CA . GLY A 1 90 ? -8.359 14.582 10.197 1.00 59.50 90 GLY A CA 1
ATOM 688 C C . GLY A 1 90 ? -7.245 15.553 10.613 1.00 59.50 90 GLY A C 1
ATOM 689 O O . GLY A 1 90 ? -6.952 16.484 9.873 1.00 59.50 90 GLY A O 1
ATOM 690 N N . SER A 1 91 ? -6.636 15.355 11.784 1.00 61.34 91 SER A N 1
ATOM 691 C CA . SER A 1 91 ? -5.501 16.134 12.284 1.00 61.34 91 SER A CA 1
ATOM 692 C C . SER A 1 91 ? -4.182 15.359 12.266 1.00 61.34 91 SER A C 1
ATOM 694 O O . SER A 1 91 ? -3.168 15.905 12.689 1.00 61.34 91 SER A O 1
ATOM 696 N N . SER A 1 92 ? -4.149 14.106 11.799 1.00 65.75 92 SER A N 1
ATOM 697 C CA . SER A 1 92 ? -2.922 13.301 11.838 1.00 65.75 92 SER A CA 1
ATOM 698 C C . SER A 1 92 ? -1.794 13.874 10.974 1.00 65.75 92 SER A C 1
ATOM 700 O O . SER A 1 92 ? -0.637 13.788 11.377 1.00 65.75 92 SER A O 1
ATOM 702 N N . SER A 1 93 ? -2.120 14.515 9.848 1.00 65.81 93 SER A N 1
ATOM 703 C CA . SER A 1 93 ? -1.155 15.224 8.995 1.00 65.81 93 SER A CA 1
ATOM 704 C C . SER A 1 93 ? -0.628 16.492 9.669 1.00 65.81 93 SER A C 1
ATOM 706 O O . SER A 1 93 ? 0.580 16.698 9.740 1.00 65.81 93 SER A O 1
ATOM 708 N N . GLN A 1 94 ? -1.515 17.301 10.259 1.00 70.75 94 GLN A N 1
ATOM 709 C CA . GLN A 1 94 ? -1.140 18.473 11.063 1.00 70.75 94 GLN A CA 1
ATOM 710 C C . GLN A 1 94 ? -0.272 18.099 12.265 1.00 70.75 94 GLN A C 1
ATOM 712 O O . GLN A 1 94 ? 0.665 18.811 12.616 1.00 70.75 94 GLN A O 1
ATOM 717 N N . LEU A 1 95 ? -0.568 16.971 12.898 1.00 68.06 95 LEU A N 1
ATOM 718 C CA . LEU A 1 95 ? 0.149 16.532 14.075 1.00 68.06 95 LEU A CA 1
ATOM 719 C C . LEU A 1 95 ? 1.504 15.914 13.725 1.00 68.06 95 LEU A C 1
ATOM 721 O O . LEU A 1 95 ? 2.475 16.171 14.431 1.00 68.06 95 LEU A O 1
ATOM 725 N N . PHE A 1 96 ? 1.603 15.174 12.617 1.00 68.94 96 PHE A N 1
ATOM 726 C CA . PHE A 1 96 ? 2.893 14.759 12.066 1.00 68.94 96 PHE A CA 1
ATOM 727 C C . PHE A 1 96 ? 3.765 15.974 11.746 1.00 68.94 96 PHE A C 1
ATOM 729 O O . PHE A 1 96 ? 4.893 16.036 12.225 1.00 68.94 96 PHE A O 1
ATOM 736 N N . ALA A 1 97 ? 3.212 16.980 11.061 1.00 76.31 97 ALA A N 1
ATOM 737 C CA . ALA A 1 97 ? 3.918 18.229 10.778 1.00 76.31 97 ALA A CA 1
ATOM 738 C C . ALA A 1 97 ? 4.377 18.958 12.057 1.00 76.31 97 ALA A C 1
ATOM 740 O O . ALA A 1 97 ? 5.421 19.601 12.057 1.00 76.31 97 ALA A O 1
ATOM 741 N N . SER A 1 98 ? 3.633 18.838 13.165 1.00 74.62 98 SER A N 1
ATOM 742 C CA . SER A 1 98 ? 4.030 19.425 14.453 1.00 74.62 98 SER A CA 1
ATOM 743 C C . SER A 1 98 ? 5.103 18.625 15.205 1.00 74.62 98 SER A C 1
ATOM 745 O O . SER A 1 98 ? 5.910 19.210 15.922 1.00 74.62 98 SER A O 1
ATOM 747 N N . LEU A 1 99 ? 5.107 17.295 15.068 1.00 72.44 99 LEU A N 1
ATOM 748 C CA . LEU A 1 99 ? 5.997 16.393 15.809 1.00 72.44 99 LEU A CA 1
ATOM 749 C C . LEU A 1 99 ? 7.306 16.105 15.067 1.00 72.44 99 LEU A C 1
ATOM 751 O O . LEU A 1 99 ? 8.312 15.810 15.706 1.00 72.44 99 LEU A O 1
ATOM 755 N N . ALA A 1 100 ? 7.289 16.163 13.737 1.00 74.06 100 ALA A N 1
ATOM 756 C CA . ALA A 1 100 ? 8.431 15.891 12.877 1.00 74.06 100 ALA A CA 1
ATOM 757 C C . ALA A 1 100 ? 8.494 16.911 11.724 1.00 74.06 100 ALA A C 1
ATOM 759 O O . ALA A 1 100 ? 8.315 16.539 10.565 1.00 74.06 100 ALA A O 1
ATOM 760 N N . PRO A 1 101 ? 8.738 18.200 12.028 1.00 79.31 101 PRO A N 1
ATOM 761 C CA . PRO A 1 101 ? 8.680 19.282 11.041 1.00 79.31 101 PRO A CA 1
ATOM 762 C C . PRO A 1 101 ? 9.710 19.139 9.912 1.00 79.31 101 PRO A C 1
ATOM 764 O O . PRO A 1 101 ? 9.482 19.636 8.813 1.00 79.31 101 PRO A O 1
ATOM 767 N N . ASP A 1 102 ? 10.815 18.435 10.166 1.00 88.25 102 ASP A N 1
ATOM 768 C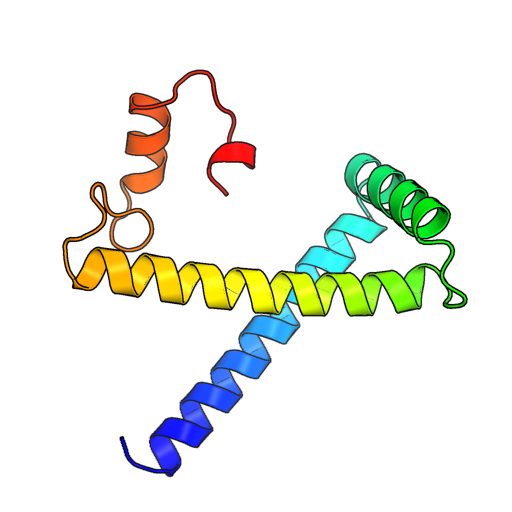 CA . ASP A 1 102 ? 11.888 18.216 9.190 1.00 88.25 102 ASP A CA 1
ATOM 769 C C . ASP A 1 102 ? 11.646 16.996 8.283 1.00 88.25 102 ASP A C 1
ATOM 771 O O . ASP A 1 102 ? 12.422 16.739 7.361 1.00 88.25 102 ASP A O 1
ATOM 775 N N . LEU A 1 103 ? 10.589 16.215 8.537 1.00 68.69 103 LEU A N 1
ATOM 776 C CA . LEU A 1 103 ? 10.240 15.047 7.734 1.00 68.69 103 LEU A CA 1
ATOM 777 C C . LEU A 1 103 ? 9.149 15.406 6.718 1.00 68.69 103 LEU A C 1
ATOM 779 O O . LEU A 1 103 ? 8.100 15.944 7.061 1.00 68.69 103 LEU A O 1
ATOM 783 N N . GLY A 1 104 ? 9.409 15.094 5.447 1.00 73.81 104 GLY A N 1
ATOM 784 C CA . GLY A 1 104 ? 8.492 15.378 4.343 1.00 73.81 104 GLY A CA 1
ATOM 785 C C . GLY A 1 104 ? 7.279 14.447 4.288 1.00 73.81 104 GLY A C 1
ATOM 786 O O . GLY A 1 104 ? 7.193 13.448 5.000 1.00 73.81 104 GLY A O 1
ATOM 787 N N . GLU A 1 105 ? 6.357 14.747 3.373 1.00 56.16 105 GLU A N 1
ATOM 788 C CA . GLU A 1 105 ? 5.105 14.001 3.171 1.00 56.16 105 GLU A CA 1
ATOM 789 C C . GLU A 1 105 ? 5.343 12.502 2.894 1.00 56.16 105 GLU A C 1
ATOM 791 O O . GLU A 1 105 ? 4.597 11.651 3.368 1.00 56.16 105 GLU A O 1
ATOM 796 N N . THR A 1 106 ? 6.459 12.155 2.245 1.00 62.62 106 THR A N 1
ATOM 797 C CA . THR A 1 106 ? 6.891 10.767 2.004 1.00 62.62 106 THR A CA 1
ATOM 798 C C . THR A 1 106 ? 7.201 9.979 3.281 1.00 62.62 106 THR A C 1
ATOM 800 O O . THR A 1 106 ? 7.168 8.759 3.261 1.00 62.62 106 THR A O 1
ATOM 803 N N . ALA A 1 107 ? 7.538 10.648 4.385 1.00 58.53 107 ALA A N 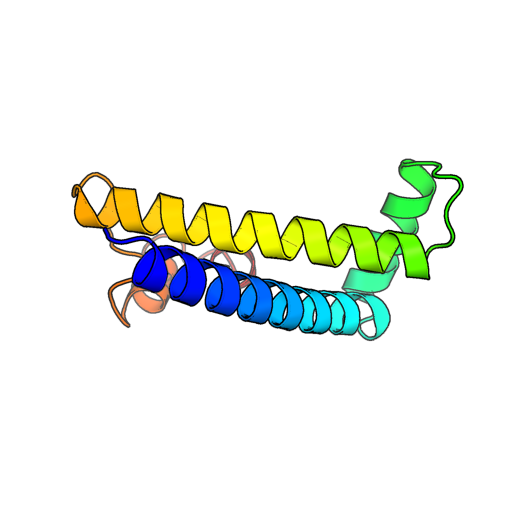1
ATOM 804 C CA . ALA A 1 107 ? 7.758 10.001 5.680 1.0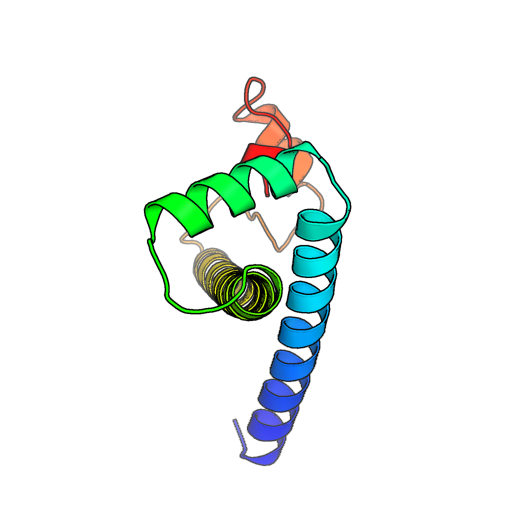0 58.53 107 ALA A CA 1
ATOM 805 C C . ALA A 1 107 ? 6.466 9.895 6.515 1.00 58.53 107 ALA A C 1
ATOM 807 O O . ALA A 1 107 ? 6.443 9.203 7.537 1.00 58.53 107 ALA A O 1
ATOM 808 N N . TYR A 1 108 ? 5.410 10.606 6.107 1.00 54.69 108 TYR A N 1
ATOM 809 C CA . TYR A 1 108 ? 4.085 10.562 6.723 1.00 54.69 108 TYR A CA 1
ATOM 810 C C . TYR A 1 108 ? 3.214 9.428 6.160 1.00 54.69 108 TYR A C 1
ATOM 812 O O . TYR A 1 108 ? 2.467 8.812 6.928 1.00 54.69 108 TYR A O 1
ATOM 820 N N . LEU A 1 109 ? 3.327 9.171 4.850 1.00 54.62 109 LEU A N 1
ATOM 821 C CA . LEU A 1 109 ? 2.708 8.055 4.124 1.00 54.62 109 LEU A CA 1
ATOM 822 C C . LEU A 1 109 ? 3.473 6.751 4.412 1.00 54.62 109 LEU A C 1
ATOM 824 O O . LEU A 1 109 ? 2.846 5.798 4.922 1.00 54.62 109 LEU A O 1
#

pLDDT: mean 86.24, std 11.32, range [54.62, 97.69]

Foldseek 3Di:
DDPVVVVVVVVVLVVQLVVQLVVQLCCCVPPPPNVVVLVVVCVVVVDPDDSSVVSSVVSSVVSVVVVVVVVVLVVCVVVVNDPPRCPPDPCNVVVCCVVPVPDDPVVSD

Radius of gyration: 17.36 Å; chains: 1; bounding box: 42×36×40 Å

Secondary structure (DSSP, 8-state):
--HHHHHHHHHHHHHHHHHHHHHHHHHHHH-HHHHHHHHHHHHHHT-SS-HHHHHHHHHHHHHHHHHHHHHHHHHHHHTT-SSS-SSSSTTHHHHHHHH-TTS-HHHH-